Protein AF-A0A8K0D002-F1 (afdb_monomer)

Structure (mmCIF, N/CA/C/O backbone):
data_AF-A0A8K0D002-F1
#
_entry.id   AF-A0A8K0D002-F1
#
loop_
_atom_site.group_PDB
_atom_site.id
_atom_site.type_symbol
_atom_site.label_atom_id
_atom_site.label_alt_id
_atom_site.label_comp_id
_atom_site.label_asym_id
_atom_site.label_entity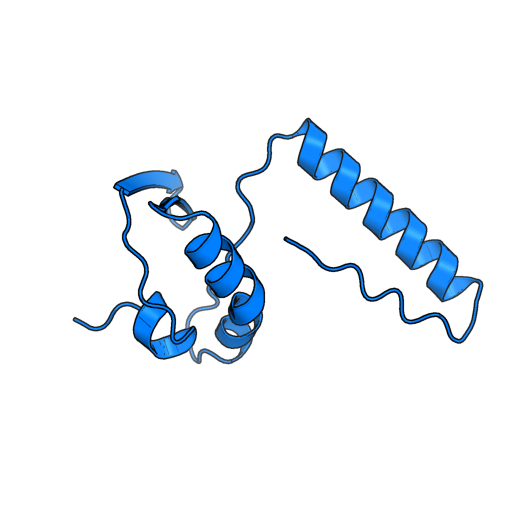_id
_atom_site.label_seq_id
_atom_site.pdbx_PDB_ins_cod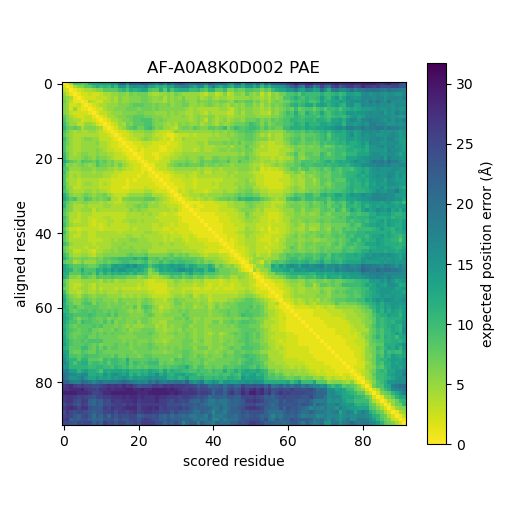e
_atom_site.Cartn_x
_atom_site.Cartn_y
_atom_site.Cartn_z
_atom_site.occupancy
_atom_site.B_iso_or_equiv
_atom_site.auth_seq_id
_atom_site.auth_comp_id
_atom_site.auth_asym_id
_atom_site.auth_atom_id
_atom_site.pdbx_PDB_model_num
ATOM 1 N N . MET A 1 1 ? -0.314 -7.715 -23.985 1.00 43.38 1 MET A N 1
ATOM 2 C CA . MET A 1 1 ? -0.461 -8.319 -22.643 1.00 43.38 1 MET A CA 1
ATOM 3 C C . MET A 1 1 ? -0.809 -7.171 -21.704 1.00 43.38 1 MET A C 1
ATOM 5 O O . MET A 1 1 ? 0.047 -6.333 -21.465 1.00 43.38 1 MET A O 1
ATOM 9 N N . GLU A 1 2 ? -2.079 -7.014 -21.322 1.00 56.06 2 GLU A N 1
ATOM 10 C CA . GLU A 1 2 ? -2.511 -5.862 -20.509 1.00 56.06 2 GLU A CA 1
ATOM 11 C C . GLU A 1 2 ? -2.027 -6.011 -19.062 1.00 56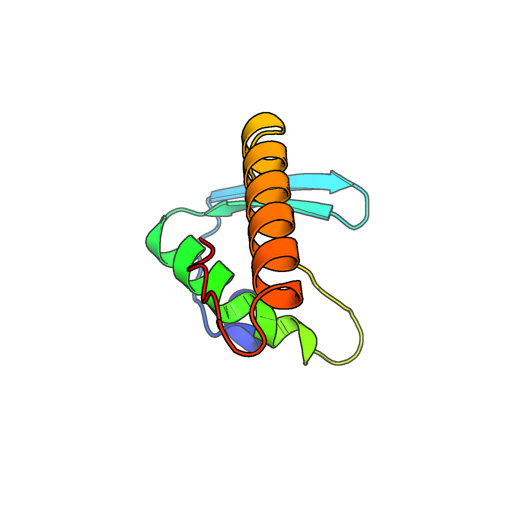.06 2 GLU A C 1
ATOM 13 O O . GLU A 1 2 ? -2.329 -7.001 -18.395 1.00 56.06 2 GLU A O 1
ATOM 18 N N . ASN A 1 3 ? -1.270 -5.026 -18.577 1.00 74.94 3 ASN A N 1
ATOM 19 C CA . ASN A 1 3 ? -0.835 -4.956 -17.186 1.00 74.94 3 ASN A CA 1
ATOM 20 C C . ASN A 1 3 ? -2.039 -4.639 -16.276 1.00 74.94 3 ASN A C 1
ATOM 22 O O . ASN A 1 3 ? -2.870 -3.789 -16.601 1.00 74.94 3 ASN A O 1
ATOM 26 N N . PHE A 1 4 ? -2.111 -5.278 -15.106 1.00 77.19 4 PHE A N 1
ATOM 27 C CA . PHE A 1 4 ? -3.148 -5.024 -14.103 1.00 77.19 4 PHE A CA 1
ATOM 28 C C . PHE A 1 4 ? -3.191 -3.568 -13.632 1.00 77.19 4 PHE A C 1
ATOM 30 O O . PHE A 1 4 ? -4.245 -3.070 -13.247 1.00 77.19 4 PHE A O 1
ATOM 37 N N . MET A 1 5 ? -2.054 -2.871 -13.675 1.00 76.69 5 MET A N 1
ATOM 38 C CA . MET A 1 5 ? -1.994 -1.453 -13.328 1.00 76.69 5 MET A CA 1
ATOM 39 C C . MET A 1 5 ? -2.850 -0.608 -14.287 1.00 76.69 5 MET A C 1
ATOM 41 O O . MET A 1 5 ? -3.653 0.210 -13.843 1.00 76.69 5 MET A O 1
ATOM 45 N N . GLY A 1 6 ? -2.780 -0.881 -15.592 1.00 78.81 6 GLY A N 1
ATOM 46 C CA . GLY A 1 6 ? -3.644 -0.228 -16.576 1.00 78.81 6 GLY A CA 1
ATOM 47 C C . GLY A 1 6 ? -5.094 -0.702 -16.463 1.00 78.81 6 GLY A C 1
ATOM 48 O O . GLY A 1 6 ? -6.005 0.109 -16.346 1.00 78.81 6 GLY A O 1
ATOM 49 N N . LYS A 1 7 ? -5.309 -2.021 -16.414 1.00 80.56 7 LYS A N 1
ATOM 50 C CA . LYS A 1 7 ? -6.650 -2.624 -16.471 1.00 80.56 7 LYS A CA 1
ATOM 51 C C . LYS A 1 7 ? -7.495 -2.417 -15.210 1.00 80.56 7 LYS A C 1
ATOM 53 O O . LYS A 1 7 ? -8.661 -2.049 -15.307 1.00 80.56 7 LYS A O 1
ATOM 58 N N . ASP A 1 8 ? -6.932 -2.679 -14.031 1.00 81.38 8 ASP A N 1
ATOM 59 C CA . ASP A 1 8 ? -7.674 -2.665 -12.764 1.00 81.38 8 ASP A CA 1
ATOM 60 C C . ASP A 1 8 ? -7.584 -1.304 -12.052 1.00 81.38 8 ASP A C 1
ATOM 62 O O . ASP A 1 8 ? -8.531 -0.874 -11.384 1.00 81.38 8 ASP A O 1
ATOM 66 N N . LEU A 1 9 ? -6.443 -0.610 -12.162 1.00 78.75 9 LEU A N 1
ATOM 67 C CA . LEU A 1 9 ? -6.230 0.666 -11.467 1.00 78.75 9 LEU A CA 1
ATOM 68 C C . LEU A 1 9 ? -6.554 1.885 -12.338 1.00 78.75 9 LEU A C 1
ATOM 70 O O . LEU A 1 9 ? -6.831 2.948 -11.771 1.00 78.75 9 LEU A O 1
ATOM 74 N N . ASN A 1 10 ? -6.591 1.724 -13.667 1.00 77.25 10 ASN A N 1
ATOM 75 C CA . ASN A 1 10 ? -6.635 2.808 -14.652 1.00 77.25 10 ASN A CA 1
ATOM 76 C C . ASN A 1 10 ? -5.469 3.794 -14.466 1.00 77.25 10 ASN A C 1
ATOM 78 O O . ASN A 1 10 ? -5.658 5.011 -14.417 1.00 77.25 10 ASN A O 1
ATOM 82 N N . VAL A 1 11 ? -4.269 3.247 -14.250 1.00 77.62 11 VAL A N 1
ATOM 83 C CA . VAL A 1 11 ? -3.034 4.016 -14.090 1.00 77.62 11 VAL A CA 1
ATOM 84 C C . VAL A 1 11 ? -2.016 3.493 -15.093 1.00 77.62 11 VAL A C 1
ATOM 86 O O . VAL A 1 11 ? -1.638 2.323 -15.054 1.00 77.62 11 VAL A O 1
ATOM 89 N N . GLU A 1 12 ? -1.562 4.372 -15.979 1.00 77.06 12 GLU A N 1
ATOM 90 C CA . GLU A 1 12 ? -0.331 4.154 -16.730 1.00 77.06 12 GLU A CA 1
ATOM 91 C C . GLU A 1 12 ? 0.840 4.473 -15.806 1.00 77.06 12 GLU A C 1
ATOM 93 O O . GLU A 1 12 ? 0.903 5.555 -15.219 1.00 77.06 12 GLU A O 1
ATOM 98 N N . VAL A 1 13 ? 1.709 3.488 -15.608 1.00 73.44 13 VAL A N 1
ATOM 99 C CA . VAL A 1 13 ? 2.842 3.575 -14.687 1.00 73.44 13 VAL A CA 1
ATOM 100 C C . VAL A 1 13 ? 4.081 3.121 -15.419 1.00 73.44 13 VAL A C 1
ATOM 102 O O . VAL A 1 13 ? 4.097 2.037 -16.008 1.00 73.44 13 VAL A O 1
ATOM 105 N N . GLU A 1 14 ? 5.124 3.935 -15.337 1.00 81.75 14 GLU A N 1
ATOM 106 C CA . GLU A 1 14 ? 6.435 3.568 -15.842 1.00 81.75 14 GLU A CA 1
ATOM 107 C C . GLU A 1 14 ? 7.262 2.953 -14.707 1.00 81.75 14 GLU A C 1
ATOM 109 O O . GLU A 1 14 ? 7.517 3.564 -13.661 1.00 81.75 14 GLU A O 1
ATOM 114 N N . VAL A 1 15 ? 7.646 1.691 -14.896 1.00 84.75 15 VAL A N 1
ATOM 115 C CA . VAL A 1 15 ? 8.408 0.925 -13.910 1.00 84.75 15 VAL A CA 1
ATOM 116 C C . VAL A 1 15 ? 9.890 1.026 -14.252 1.00 84.75 15 VAL A C 1
ATOM 118 O O . VAL A 1 15 ? 10.335 0.477 -15.254 1.00 84.75 15 VAL A O 1
ATOM 121 N N . ILE A 1 16 ? 10.663 1.680 -13.382 1.00 88.44 16 ILE A N 1
ATOM 122 C CA . ILE A 1 16 ? 12.125 1.775 -13.507 1.00 88.44 16 ILE A CA 1
ATOM 123 C C . ILE A 1 16 ? 12.764 0.417 -13.233 1.00 88.44 16 ILE A C 1
ATOM 125 O O . ILE A 1 16 ? 13.677 -0.014 -13.934 1.00 88.44 16 ILE A O 1
ATOM 129 N N . SER A 1 17 ? 12.342 -0.239 -12.152 1.00 89.12 17 SER A N 1
ATOM 130 C CA . SER A 1 17 ? 12.918 -1.517 -11.753 1.00 89.12 17 SER A CA 1
ATOM 131 C C . SER A 1 17 ? 11.959 -2.348 -10.917 1.00 89.12 17 SER A C 1
ATOM 133 O O . SER A 1 17 ? 11.070 -1.832 -10.234 1.00 89.12 17 SER A O 1
ATOM 135 N N . VAL A 1 18 ? 12.171 -3.662 -10.965 1.00 89.19 18 VAL A N 1
ATOM 136 C CA . VAL A 1 18 ? 11.444 -4.647 -10.166 1.00 89.19 18 VAL A CA 1
ATOM 137 C C . VAL A 1 18 ? 12.455 -5.543 -9.467 1.00 89.19 18 VAL A C 1
ATOM 139 O O . VAL A 1 18 ? 13.379 -6.051 -10.097 1.00 89.19 18 VAL A O 1
ATOM 142 N N . ALA A 1 19 ? 12.270 -5.757 -8.170 1.00 91.06 19 ALA A N 1
ATOM 143 C CA . ALA A 1 19 ? 13.047 -6.701 -7.380 1.00 91.06 19 ALA A CA 1
ATOM 144 C C . ALA A 1 19 ? 12.116 -7.757 -6.775 1.00 91.06 19 ALA A C 1
ATOM 146 O O . ALA A 1 19 ? 11.120 -7.424 -6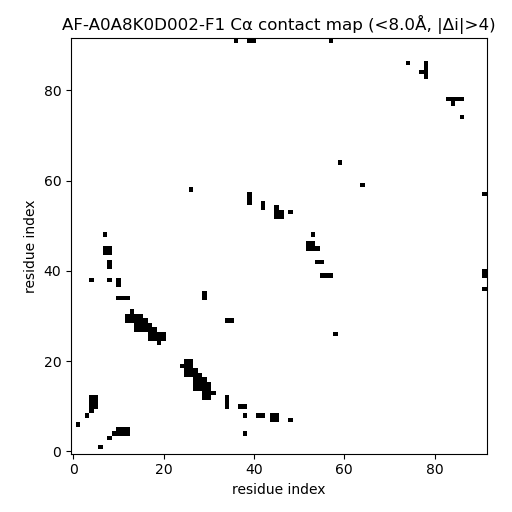.128 1.00 91.06 19 ALA A O 1
ATOM 147 N N . LYS A 1 20 ? 12.430 -9.043 -6.960 1.00 92.38 20 LYS A N 1
ATOM 148 C CA . LYS A 1 20 ? 11.712 -10.129 -6.279 1.00 92.38 20 LYS A CA 1
ATOM 149 C C . LYS A 1 20 ? 12.108 -10.120 -4.798 1.00 92.38 20 LYS A C 1
ATOM 151 O O . LYS A 1 20 ? 13.290 -10.172 -4.482 1.00 92.38 20 LYS A O 1
ATOM 156 N N . LEU A 1 21 ? 11.122 -10.060 -3.904 1.00 87.25 21 LEU A N 1
ATOM 157 C CA . LEU A 1 21 ? 11.330 -10.163 -2.452 1.00 87.25 21 LEU A CA 1
ATOM 158 C C . LEU A 1 21 ? 10.962 -11.552 -1.914 1.00 87.25 21 LEU A C 1
ATOM 160 O O . LEU A 1 21 ? 11.459 -11.964 -0.873 1.00 87.25 21 LEU A O 1
ATOM 164 N N . GLY A 1 22 ? 10.092 -12.274 -2.619 1.00 88.38 22 GLY A N 1
ATOM 165 C CA . GLY A 1 22 ? 9.680 -13.636 -2.298 1.00 88.38 22 GLY A CA 1
ATOM 166 C C . GLY A 1 22 ? 8.828 -14.214 -3.421 1.00 88.38 22 GLY A C 1
ATOM 167 O O . GLY A 1 22 ? 8.630 -13.573 -4.452 1.00 88.38 22 GLY A O 1
ATOM 168 N N . ASP A 1 23 ? 8.296 -15.419 -3.241 1.00 87.44 23 ASP A N 1
ATOM 169 C CA . ASP A 1 23 ? 7.586 -16.122 -4.322 1.00 87.44 23 ASP A CA 1
ATOM 170 C C . ASP A 1 23 ? 6.297 -15.445 -4.775 1.00 87.44 23 ASP A C 1
ATOM 172 O O . ASP A 1 23 ? 5.890 -15.598 -5.922 1.00 87.44 23 ASP A O 1
ATOM 176 N N . ARG A 1 24 ? 5.681 -14.658 -3.891 1.00 87.50 24 ARG A N 1
ATOM 177 C CA . ARG A 1 24 ? 4.443 -13.917 -4.165 1.00 87.50 24 ARG A CA 1
ATOM 178 C C . ARG A 1 24 ? 4.577 -12.414 -3.932 1.00 87.50 24 ARG A C 1
ATOM 180 O O . ARG A 1 24 ? 3.573 -11.709 -3.910 1.00 87.50 24 ARG A O 1
ATOM 187 N N . THR A 1 25 ? 5.802 -11.924 -3.740 1.00 89.44 25 THR A N 1
ATOM 188 C CA . THR A 1 25 ? 6.049 -10.532 -3.355 1.00 89.44 25 THR A CA 1
ATOM 189 C C . THR A 1 25 ? 7.175 -9.949 -4.190 1.00 89.44 25 THR A C 1
ATOM 191 O O . THR A 1 25 ? 8.272 -10.505 -4.263 1.00 89.44 25 THR A O 1
ATOM 194 N N . CYS A 1 26 ? 6.924 -8.786 -4.776 1.00 90.25 26 CYS A N 1
ATOM 195 C CA . CYS A 1 26 ? 7.928 -7.997 -5.470 1.00 90.25 26 CYS A CA 1
ATOM 196 C C . CYS A 1 26 ? 7.897 -6.554 -4.972 1.00 90.25 26 CYS A C 1
ATOM 198 O O . CYS A 1 26 ? 6.906 -6.092 -4.404 1.00 90.25 26 CYS A O 1
ATOM 200 N N . TRP A 1 27 ? 9.007 -5.861 -5.176 1.00 88.94 27 TRP A N 1
ATOM 201 C CA . TRP A 1 27 ? 9.124 -4.431 -4.981 1.00 88.94 27 TRP A CA 1
ATOM 202 C C . TRP A 1 27 ? 9.299 -3.763 -6.336 1.00 88.94 27 TRP A C 1
ATOM 204 O O . TRP A 1 27 ? 10.157 -4.165 -7.120 1.00 88.94 27 TRP A O 1
ATOM 214 N N . THR A 1 28 ? 8.483 -2.754 -6.604 1.00 88.25 28 THR A N 1
ATOM 215 C CA . THR A 1 28 ? 8.520 -1.960 -7.828 1.00 88.25 28 THR A CA 1
ATOM 216 C C . THR A 1 28 ? 9.004 -0.549 -7.510 1.00 88.25 28 THR A C 1
ATOM 218 O O . THR A 1 28 ? 8.561 0.085 -6.548 1.00 88.25 28 THR A O 1
ATOM 221 N N . LYS A 1 29 ? 9.929 -0.044 -8.327 1.00 87.25 29 LYS A N 1
ATOM 222 C CA . LYS A 1 29 ? 10.327 1.363 -8.331 1.00 87.25 29 LYS A CA 1
ATOM 223 C C . LYS A 1 29 ? 9.666 2.044 -9.522 1.00 87.25 29 LYS A C 1
ATOM 225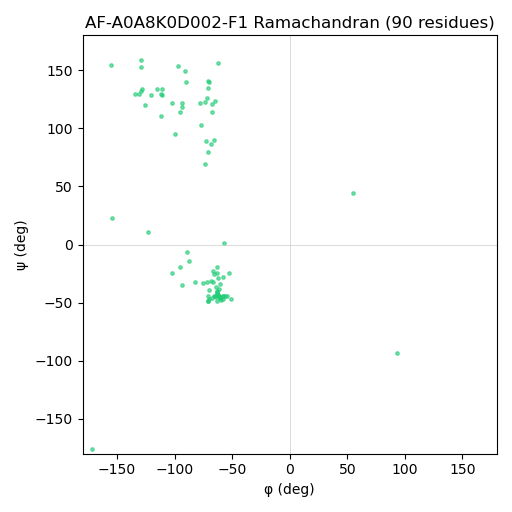 O O . LYS A 1 29 ? 9.881 1.636 -10.658 1.00 87.25 29 LYS A O 1
ATOM 230 N N . LEU A 1 30 ? 8.879 3.076 -9.243 1.00 85.69 30 LEU A N 1
ATOM 231 C CA . LEU A 1 30 ? 8.199 3.881 -10.256 1.00 85.69 30 LEU A CA 1
ATOM 232 C C . LEU A 1 30 ? 8.992 5.147 -10.573 1.00 85.69 30 LEU A C 1
ATOM 234 O O . LEU A 1 30 ? 9.719 5.647 -9.707 1.00 85.69 30 LEU A O 1
ATOM 238 N N . THR A 1 31 ? 8.814 5.672 -11.784 1.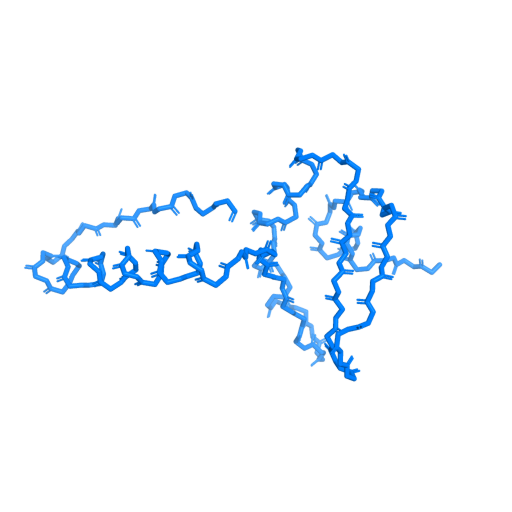00 83.62 31 THR A N 1
ATOM 239 C CA . THR A 1 31 ? 9.469 6.908 -12.229 1.00 83.62 31 THR A CA 1
ATOM 240 C C . THR A 1 31 ? 8.958 8.134 -11.482 1.00 83.62 31 THR A C 1
ATOM 242 O O . THR A 1 31 ? 9.752 8.941 -10.995 1.00 83.62 31 THR A O 1
ATOM 245 N N . ASN A 1 32 ? 7.636 8.269 -11.339 1.00 83.69 32 ASN A N 1
ATOM 246 C CA . ASN A 1 32 ? 7.017 9.484 -10.820 1.00 83.69 32 ASN A CA 1
ATOM 247 C C . ASN A 1 32 ? 6.300 9.254 -9.480 1.00 83.69 32 ASN A C 1
ATOM 249 O O . ASN A 1 32 ? 5.486 8.342 -9.318 1.00 83.69 32 ASN A O 1
ATOM 253 N N . TYR A 1 33 ? 6.527 10.151 -8.518 1.00 81.38 33 TYR A N 1
ATOM 254 C CA . TYR A 1 33 ? 5.792 10.155 -7.250 1.00 81.38 33 TYR A CA 1
ATOM 255 C C . TYR A 1 33 ? 4.278 10.340 -7.449 1.00 81.38 33 TYR A C 1
ATOM 257 O O . TYR A 1 33 ? 3.468 9.755 -6.730 1.00 81.38 33 TYR A O 1
ATOM 265 N N . THR A 1 34 ? 3.885 11.113 -8.461 1.00 82.81 34 THR A N 1
ATOM 266 C CA . THR A 1 34 ? 2.477 11.353 -8.810 1.00 82.81 34 THR A CA 1
ATOM 267 C C . THR A 1 34 ? 1.778 10.071 -9.260 1.00 82.81 34 THR A C 1
ATOM 269 O O . THR A 1 34 ? 0.613 9.846 -8.935 1.00 82.81 34 THR A O 1
ATOM 272 N N . GLU A 1 35 ? 2.488 9.206 -9.977 1.00 76.56 35 GLU A N 1
ATOM 273 C CA . GLU A 1 35 ? 1.975 7.907 -10.417 1.00 76.56 35 GLU A CA 1
ATOM 274 C C . GLU A 1 35 ? 1.829 6.945 -9.240 1.00 76.56 35 GLU A C 1
ATOM 276 O O . GLU A 1 35 ? 0.764 6.353 -9.068 1.00 76.56 35 GLU A O 1
ATOM 281 N N . LYS A 1 36 ? 2.834 6.895 -8.354 1.00 83.19 36 LYS A N 1
ATOM 282 C CA . LYS A 1 36 ? 2.754 6.150 -7.089 1.00 83.19 36 LYS A CA 1
ATOM 283 C C . LYS A 1 36 ? 1.533 6.566 -6.263 1.00 83.19 36 LYS A C 1
ATOM 285 O O . LYS A 1 36 ? 0.815 5.717 -5.740 1.00 83.19 36 LYS A O 1
ATOM 290 N N . LEU A 1 37 ? 1.263 7.868 -6.164 1.00 84.19 37 LEU A N 1
ATOM 291 C CA . LEU A 1 37 ? 0.079 8.389 -5.479 1.00 84.19 37 LEU A CA 1
ATOM 292 C C . LEU A 1 37 ? -1.227 7.894 -6.112 1.00 84.19 37 LEU A C 1
ATOM 294 O O . LEU A 1 37 ? -2.132 7.465 -5.394 1.00 84.19 37 LEU A O 1
ATOM 298 N N . LYS A 1 38 ? -1.335 7.939 -7.445 1.00 83.38 38 LYS A N 1
ATOM 299 C CA . LYS A 1 38 ? -2.515 7.442 -8.172 1.00 83.38 38 LYS A CA 1
ATOM 300 C C . LYS A 1 38 ? -2.711 5.941 -7.954 1.00 83.38 38 LYS A C 1
ATOM 302 O O . LYS A 1 38 ? -3.834 5.507 -7.695 1.00 83.38 38 LYS A O 1
ATOM 307 N N . GLU A 1 39 ? -1.637 5.157 -8.006 1.00 83.94 39 GLU A N 1
ATOM 308 C CA . GLU A 1 39 ? -1.659 3.717 -7.733 1.00 83.94 39 GLU A CA 1
ATOM 309 C C . GLU A 1 39 ? -2.168 3.439 -6.309 1.00 83.94 39 GLU A C 1
ATOM 311 O O . GLU A 1 39 ? -3.102 2.661 -6.100 1.00 83.94 39 GLU A O 1
ATOM 316 N N . MET A 1 40 ? -1.628 4.152 -5.322 1.00 86.31 40 MET A N 1
ATOM 317 C CA . MET A 1 40 ? -1.974 3.974 -3.914 1.00 86.31 40 MET A CA 1
ATOM 318 C C . MET A 1 40 ? -3.397 4.416 -3.564 1.00 86.31 40 MET A C 1
ATOM 320 O O . MET A 1 40 ? -4.027 3.800 -2.698 1.00 86.31 40 MET A O 1
ATOM 324 N N . GLN A 1 41 ? -3.931 5.430 -4.249 1.00 85.69 41 GLN A N 1
ATOM 325 C CA . GLN A 1 41 ? -5.335 5.838 -4.134 1.00 85.69 41 GLN A CA 1
ATOM 326 C C . GLN A 1 41 ? -6.280 4.799 -4.751 1.00 85.69 41 GLN A C 1
ATOM 328 O O . GLN A 1 41 ? -7.332 4.498 -4.181 1.00 85.69 41 GLN A O 1
ATOM 333 N N . ASN A 1 42 ? -5.890 4.210 -5.885 1.00 85.38 42 ASN A N 1
ATOM 334 C CA . ASN A 1 42 ? -6.721 3.273 -6.636 1.00 85.38 42 ASN A CA 1
ATOM 335 C C . ASN A 1 42 ? -6.586 1.812 -6.191 1.00 85.38 42 ASN A C 1
ATOM 337 O O . ASN A 1 42 ? -7.460 1.015 -6.525 1.00 85.38 42 ASN A O 1
ATOM 341 N N . LYS A 1 43 ? -5.572 1.436 -5.398 1.00 86.00 43 LYS A N 1
ATOM 342 C CA . LYS A 1 43 ? -5.303 0.036 -4.999 1.00 86.00 43 LYS A CA 1
ATOM 343 C C . LYS A 1 43 ? -6.485 -0.714 -4.387 1.00 86.00 43 LYS A C 1
ATOM 345 O O . LYS A 1 43 ? -6.532 -1.938 -4.437 1.00 86.00 43 LYS A O 1
ATOM 350 N N . ASN A 1 44 ? -7.451 -0.004 -3.802 1.00 82.94 44 ASN A 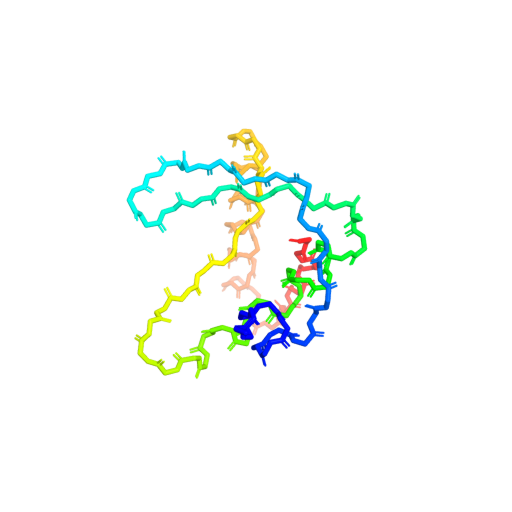N 1
ATOM 351 C CA . ASN A 1 44 ? -8.663 -0.624 -3.267 1.00 82.94 44 ASN A CA 1
ATOM 352 C C . ASN A 1 44 ? -9.511 -1.297 -4.360 1.00 82.94 44 ASN A C 1
ATOM 354 O O . ASN A 1 44 ? -10.232 -2.240 -4.044 1.00 82.94 44 ASN A O 1
ATOM 358 N N . LYS A 1 45 ? -9.395 -0.868 -5.625 1.00 83.62 45 LYS A N 1
ATOM 359 C CA . LYS A 1 45 ? -10.047 -1.499 -6.782 1.00 83.62 45 LYS A CA 1
ATOM 360 C C . LYS A 1 45 ? -9.572 -2.938 -6.996 1.00 83.62 45 LYS A C 1
ATOM 362 O O . LYS A 1 45 ? -10.373 -3.781 -7.378 1.00 83.62 45 LYS A O 1
ATOM 367 N N . LEU A 1 46 ? -8.332 -3.262 -6.612 1.00 82.94 46 LEU A N 1
ATOM 368 C CA . LEU A 1 46 ? -7.807 -4.635 -6.674 1.00 82.94 46 LEU A CA 1
ATOM 369 C C . LEU A 1 46 ? -8.567 -5.608 -5.771 1.00 82.94 46 LEU A C 1
ATOM 371 O O . LEU A 1 46 ? -8.525 -6.811 -5.998 1.00 82.94 46 LEU A O 1
ATOM 375 N N . ARG A 1 47 ? -9.301 -5.111 -4.764 1.00 79.69 47 ARG A N 1
ATOM 376 C CA . ARG A 1 47 ? -10.149 -5.962 -3.914 1.00 79.69 47 ARG A CA 1
ATOM 377 C C . ARG A 1 47 ? -11.325 -6.563 -4.684 1.00 79.69 47 ARG A C 1
ATOM 379 O O . ARG A 1 47 ? -11.865 -7.566 -4.233 1.00 79.69 47 ARG A O 1
ATOM 386 N N . LEU A 1 48 ? -11.722 -5.941 -5.795 1.00 75.88 48 LEU A N 1
ATOM 387 C CA . LEU A 1 48 ? -12.821 -6.381 -6.656 1.00 75.88 48 LEU A CA 1
ATOM 388 C C . LEU A 1 48 ? -12.357 -7.349 -7.750 1.00 75.88 48 LEU A C 1
ATOM 390 O O . LEU A 1 48 ? -13.188 -7.900 -8.468 1.00 75.88 48 LEU A O 1
ATOM 394 N N . ARG A 1 49 ? -11.044 -7.567 -7.886 1.00 77.75 49 ARG A N 1
ATOM 395 C CA . ARG A 1 49 ? -10.502 -8.485 -8.880 1.00 77.75 49 ARG A CA 1
ATOM 396 C C . ARG A 1 49 ? -10.885 -9.921 -8.524 1.00 77.75 49 ARG A C 1
ATOM 398 O O . ARG A 1 49 ? -10.550 -10.417 -7.448 1.00 77.75 49 ARG A O 1
ATOM 405 N N . ALA A 1 50 ? -11.595 -10.583 -9.434 1.00 68.25 50 ALA A N 1
ATOM 406 C CA . ALA A 1 50 ? -11.972 -11.982 -9.288 1.00 68.25 50 ALA A CA 1
ATOM 407 C C . ALA A 1 50 ? -10.743 -12.899 -9.443 1.00 68.25 50 ALA A C 1
ATOM 409 O O . ALA A 1 50 ? -9.884 -12.666 -10.295 1.00 68.25 50 ALA A O 1
ATOM 410 N N . GLY A 1 51 ? -10.667 -13.950 -8.622 1.00 76.62 51 GLY A N 1
ATOM 411 C CA . GLY A 1 51 ? -9.574 -14.926 -8.636 1.00 76.62 51 GLY A CA 1
ATOM 412 C C . GLY A 1 51 ? -8.452 -14.577 -7.660 1.00 76.62 51 GLY A C 1
ATOM 413 O O . GLY A 1 51 ? -8.505 -14.956 -6.489 1.00 76.62 51 GLY A O 1
ATOM 414 N N . GLU A 1 52 ? -7.424 -13.873 -8.132 1.00 75.50 52 GLU A N 1
ATOM 415 C CA . GLU A 1 52 ? -6.213 -13.609 -7.349 1.00 75.50 52 GLU A CA 1
ATOM 416 C C . GLU A 1 52 ? -6.271 -12.278 -6.596 1.00 75.50 52 GLU A C 1
ATOM 418 O O . GLU A 1 52 ? -6.394 -11.198 -7.179 1.00 75.50 52 GLU A O 1
ATOM 423 N N . LYS A 1 53 ? -6.126 -12.355 -5.268 1.00 80.56 53 LYS A N 1
ATOM 424 C CA . LYS A 1 53 ? -6.043 -11.176 -4.403 1.00 80.56 53 LYS A CA 1
ATOM 425 C C . LYS A 1 53 ? -4.654 -10.551 -4.504 1.00 80.56 53 LYS A C 1
ATOM 427 O O . LYS A 1 53 ? -3.709 -11.026 -3.877 1.00 80.56 53 LYS A O 1
ATOM 432 N N . LEU A 1 54 ? -4.561 -9.456 -5.250 1.00 84.00 54 LEU A N 1
ATOM 433 C CA . LEU A 1 54 ? -3.376 -8.606 -5.303 1.00 84.00 54 LEU A CA 1
ATOM 434 C C . LEU A 1 54 ? -3.457 -7.503 -4.246 1.00 84.00 54 LEU A C 1
ATOM 436 O O . LEU A 1 54 ? -4.506 -6.895 -4.026 1.00 84.00 54 LEU A O 1
ATOM 440 N N . PHE A 1 55 ? -2.324 -7.226 -3.604 1.00 85.62 55 PHE A N 1
ATOM 441 C CA . PHE A 1 55 ? -2.198 -6.173 -2.603 1.00 85.62 55 PHE A CA 1
ATOM 442 C C . PHE A 1 55 ? -1.019 -5.272 -2.944 1.00 85.62 55 PHE A C 1
ATOM 444 O O . PHE A 1 55 ? 0.079 -5.756 -3.199 1.00 85.62 55 PHE A O 1
ATOM 451 N N . ILE A 1 56 ? -1.242 -3.961 -2.875 1.00 87.38 56 ILE A N 1
ATOM 452 C CA . ILE A 1 56 ? -0.194 -2.951 -3.032 1.00 87.38 56 ILE A CA 1
ATOM 453 C C . ILE A 1 56 ? 0.009 -2.257 -1.690 1.00 87.38 56 ILE A C 1
ATOM 455 O O . ILE A 1 56 ? -0.943 -1.805 -1.039 1.00 87.38 56 ILE A O 1
ATOM 459 N N . GLN A 1 57 ? 1.262 -2.179 -1.262 1.00 85.12 57 GLN A N 1
ATOM 460 C CA . GLN A 1 57 ? 1.657 -1.499 -0.037 1.00 85.12 57 GLN A CA 1
ATOM 461 C C . GLN A 1 57 ? 2.799 -0.534 -0.321 1.00 85.12 57 GLN A C 1
ATOM 463 O O . GLN A 1 57 ? 3.572 -0.733 -1.253 1.00 85.12 57 GLN A O 1
ATOM 468 N N . ASP A 1 58 ? 2.889 0.513 0.496 1.00 84.38 58 ASP A N 1
ATOM 469 C CA . ASP A 1 58 ? 3.992 1.456 0.386 1.00 84.38 58 ASP A CA 1
ATOM 470 C C . ASP A 1 58 ? 5.295 0.800 0.864 1.00 84.38 58 ASP A C 1
ATOM 472 O O . ASP A 1 58 ? 5.332 0.172 1.927 1.00 84.38 58 ASP A O 1
ATOM 476 N N . GLY A 1 59 ? 6.364 0.980 0.091 1.00 80.88 59 GLY A N 1
ATOM 477 C CA . GLY A 1 59 ? 7.721 0.560 0.425 1.00 80.88 59 GLY A CA 1
ATOM 478 C C . GLY A 1 59 ? 8.333 1.467 1.490 1.00 80.88 59 GLY A C 1
ATOM 479 O O . GLY A 1 59 ? 9.228 2.258 1.206 1.00 80.88 59 GLY A O 1
ATOM 480 N N . LEU A 1 60 ? 7.819 1.383 2.716 1.00 82.62 60 LEU A N 1
ATOM 481 C CA . LEU A 1 60 ? 8.300 2.154 3.860 1.00 82.62 60 LEU A CA 1
ATOM 482 C C . LEU A 1 60 ? 9.382 1.399 4.631 1.00 82.62 60 LEU A C 1
ATOM 484 O O . LEU A 1 60 ? 9.341 0.175 4.746 1.00 82.62 60 LEU A O 1
ATOM 488 N N . SER A 1 61 ? 10.303 2.148 5.239 1.00 84.31 61 SER A N 1
ATOM 489 C CA . SER A 1 61 ? 11.230 1.605 6.234 1.00 84.31 61 SER A CA 1
ATOM 490 C C . SER A 1 61 ? 10.474 1.079 7.462 1.00 84.31 61 SER A C 1
ATOM 492 O O . SER A 1 61 ? 9.379 1.554 7.769 1.00 84.31 61 SER A O 1
ATOM 494 N N . LYS A 1 62 ? 11.081 0.148 8.214 1.00 84.44 62 LYS A N 1
ATOM 495 C CA . LYS A 1 62 ? 10.492 -0.410 9.450 1.00 84.44 62 LYS A CA 1
ATOM 496 C C . LYS A 1 62 ? 10.032 0.683 10.424 1.00 84.44 62 LYS A C 1
ATOM 498 O O . LYS A 1 62 ? 8.885 0.677 10.852 1.00 84.44 62 LYS A O 1
ATOM 503 N N . LYS A 1 63 ? 10.879 1.691 10.660 1.00 88.25 63 LYS A N 1
ATOM 504 C CA . LYS A 1 63 ? 10.555 2.847 11.512 1.00 88.25 63 LYS A CA 1
ATOM 505 C C . LYS A 1 63 ? 9.290 3.579 11.044 1.00 88.25 63 LYS A C 1
ATOM 507 O O . LYS A 1 63 ? 8.422 3.907 11.846 1.00 88.25 63 LYS A O 1
ATOM 512 N N . ASN A 1 64 ? 9.152 3.814 9.740 1.00 83.12 64 ASN A N 1
ATOM 513 C CA . ASN A 1 64 ? 7.979 4.499 9.193 1.00 83.12 64 ASN A CA 1
ATOM 514 C C . ASN A 1 64 ? 6.718 3.619 9.239 1.00 83.12 64 ASN A C 1
ATOM 516 O O . ASN A 1 64 ? 5.616 4.137 9.428 1.00 83.12 64 ASN A O 1
ATOM 520 N N . GLN A 1 65 ? 6.864 2.298 9.104 1.00 84.00 65 GLN A N 1
ATOM 521 C CA . GLN A 1 65 ? 5.761 1.350 9.280 1.00 84.00 65 GLN A CA 1
ATOM 522 C C . GLN A 1 65 ? 5.244 1.350 10.725 1.00 84.00 65 GLN A C 1
ATOM 524 O O . GLN A 1 65 ? 4.032 1.415 10.935 1.00 84.00 65 GLN A O 1
ATOM 529 N N . GLU A 1 66 ? 6.145 1.354 11.710 1.00 86.88 66 GLU A N 1
ATOM 530 C CA . GLU A 1 66 ? 5.802 1.444 13.135 1.00 86.88 66 GLU A CA 1
ATOM 531 C C . GLU A 1 66 ? 5.054 2.744 13.451 1.00 86.88 66 GLU A C 1
ATOM 533 O O . GLU A 1 66 ? 3.991 2.709 14.073 1.00 86.88 66 GLU A O 1
ATOM 538 N N . ILE A 1 67 ? 5.538 3.885 12.944 1.00 86.75 67 ILE A N 1
ATOM 539 C CA . ILE A 1 67 ? 4.855 5.181 13.088 1.00 86.75 67 ILE A CA 1
ATOM 540 C C . ILE A 1 67 ? 3.437 5.108 12.501 1.00 86.75 67 ILE A C 1
ATOM 542 O O . ILE A 1 67 ? 2.468 5.503 13.154 1.00 86.75 67 ILE A O 1
ATOM 546 N N . GLN A 1 68 ? 3.269 4.547 11.296 1.00 83.31 68 GLN A N 1
ATOM 547 C CA . GLN A 1 68 ? 1.934 4.366 10.717 1.00 83.31 68 GLN A CA 1
ATOM 548 C C . GLN A 1 68 ? 1.038 3.459 11.568 1.00 83.31 68 GLN A C 1
ATOM 550 O O . GLN A 1 68 ? -0.168 3.705 11.663 1.00 83.31 68 GLN A O 1
ATOM 555 N N . GLN A 1 69 ? 1.588 2.403 12.165 1.00 86.44 69 GLN A N 1
ATOM 556 C CA . GLN A 1 69 ? 0.835 1.499 13.027 1.00 86.44 69 GLN A CA 1
ATOM 557 C C . GLN A 1 69 ? 0.361 2.209 14.298 1.00 86.44 69 GLN A C 1
ATOM 559 O O . GLN A 1 69 ? -0.816 2.097 14.649 1.00 86.44 69 GLN A O 1
ATOM 564 N N . GLN A 1 70 ? 1.228 2.999 14.933 1.00 88.44 70 GLN A N 1
ATOM 565 C CA . GLN A 1 70 ? 0.880 3.801 16.107 1.00 88.44 70 GLN A CA 1
ATOM 566 C C . GLN A 1 70 ? -0.229 4.812 15.794 1.00 88.44 70 GLN A C 1
ATOM 568 O O . GLN A 1 70 ? -1.218 4.883 16.526 1.00 88.44 70 GLN A O 1
ATOM 573 N N . ILE A 1 71 ? -0.133 5.520 14.661 1.00 86.12 71 ILE A N 1
ATOM 574 C CA . ILE A 1 71 ? -1.181 6.445 14.199 1.00 86.12 71 ILE A CA 1
ATOM 575 C C . ILE A 1 71 ? -2.519 5.709 14.028 1.00 86.12 71 ILE A C 1
ATOM 577 O O . ILE A 1 71 ? -3.557 6.193 14.482 1.00 86.12 71 ILE A O 1
ATOM 581 N N . ARG A 1 72 ? -2.517 4.514 13.418 1.00 83.88 72 ARG A N 1
ATOM 582 C CA . ARG A 1 72 ? -3.738 3.703 13.243 1.00 83.88 72 ARG A CA 1
ATOM 583 C C . ARG A 1 72 ? -4.332 3.265 14.579 1.00 83.88 72 ARG A C 1
ATOM 585 O O . ARG A 1 72 ? -5.550 3.302 14.731 1.00 83.88 72 ARG A O 1
ATOM 592 N N . MET A 1 73 ? -3.497 2.861 15.534 1.00 86.88 73 MET A N 1
ATOM 593 C CA . MET A 1 73 ? -3.953 2.480 16.871 1.00 86.88 73 MET A CA 1
ATOM 594 C C . MET A 1 73 ? -4.575 3.664 17.611 1.00 86.88 73 MET A C 1
ATOM 596 O O . MET A 1 73 ? -5.655 3.520 18.178 1.00 86.88 73 MET A O 1
ATOM 600 N N . ALA A 1 74 ? -3.936 4.834 17.565 1.00 84.31 74 ALA A N 1
ATOM 601 C CA . ALA A 1 74 ? -4.465 6.052 18.169 1.00 84.31 74 ALA A CA 1
ATOM 602 C C . ALA A 1 74 ? -5.804 6.464 17.533 1.00 84.31 74 ALA A C 1
ATOM 604 O O . ALA A 1 74 ? -6.761 6.760 18.246 1.00 84.31 74 ALA A O 1
ATOM 605 N N . ALA A 1 75 ? -5.906 6.407 16.201 1.00 80.88 75 ALA A N 1
ATOM 606 C CA . ALA A 1 75 ? -7.147 6.693 15.485 1.00 80.88 75 ALA A CA 1
ATOM 607 C C . ALA A 1 75 ? -8.267 5.696 15.829 1.00 80.88 75 ALA A C 1
ATOM 609 O O . ALA A 1 75 ? -9.414 6.102 16.000 1.00 80.88 75 ALA A O 1
ATOM 610 N N . LYS A 1 76 ? -7.945 4.400 15.969 1.00 84.12 76 LYS A N 1
ATOM 611 C CA . LYS A 1 76 ? -8.910 3.371 16.382 1.00 84.12 76 LYS A CA 1
ATOM 612 C C . LYS A 1 76 ? -9.432 3.634 17.796 1.00 84.12 76 LYS A C 1
ATOM 614 O O . LYS A 1 76 ? -10.643 3.665 17.975 1.00 84.12 76 LYS A O 1
ATOM 619 N N . LYS A 1 77 ? -8.536 3.901 18.754 1.00 83.69 77 LYS A N 1
ATOM 620 C CA . LYS A 1 77 ? -8.913 4.236 20.138 1.00 83.69 77 LYS A CA 1
ATOM 621 C C . LYS A 1 77 ? -9.825 5.464 20.197 1.00 83.69 77 LYS A C 1
ATOM 623 O O . LYS A 1 77 ? -10.845 5.414 20.869 1.00 83.69 77 LYS A O 1
ATOM 628 N N . LYS A 1 78 ? -9.508 6.525 19.440 1.00 76.88 78 LYS A N 1
ATOM 629 C CA . LYS A 1 78 ? -10.360 7.725 19.350 1.00 76.88 78 LYS A CA 1
ATOM 630 C C . LYS A 1 78 ? -11.739 7.440 18.753 1.00 76.88 78 LYS A C 1
ATOM 632 O O . LYS A 1 78 ? -12.730 7.950 19.251 1.00 76.88 78 LYS A O 1
ATOM 637 N N . LYS A 1 79 ? -11.818 6.602 17.716 1.00 75.38 79 LYS A N 1
ATOM 638 C CA . LYS A 1 79 ? -13.095 6.196 17.105 1.00 75.38 79 LYS A CA 1
ATOM 639 C C . LYS A 1 79 ? -13.959 5.344 18.045 1.00 75.38 79 LYS A C 1
ATOM 641 O O . LYS A 1 79 ? -15.178 5.370 17.949 1.00 75.38 79 LYS A O 1
ATOM 646 N N . GLU A 1 80 ? -13.340 4.544 18.907 1.00 76.31 80 GLU A N 1
ATOM 647 C CA . GLU A 1 80 ? -14.057 3.750 19.912 1.00 76.31 80 GLU A CA 1
ATOM 648 C C . GLU A 1 80 ? -14.553 4.624 21.075 1.00 76.31 80 GLU A C 1
ATOM 650 O O . GLU A 1 80 ? -15.625 4.356 21.613 1.00 76.31 80 GLU A O 1
ATOM 655 N N . SER A 1 81 ? -13.815 5.683 21.431 1.00 72.00 81 SER A N 1
ATOM 656 C CA . SER A 1 81 ? -14.201 6.624 22.491 1.00 72.00 81 SER A CA 1
ATOM 657 C C . SER A 1 81 ? -15.196 7.700 22.042 1.00 72.00 81 SER A C 1
ATOM 659 O O . SER A 1 81 ? -16.026 8.132 22.834 1.00 72.00 81 SER A O 1
ATOM 661 N N . GLU 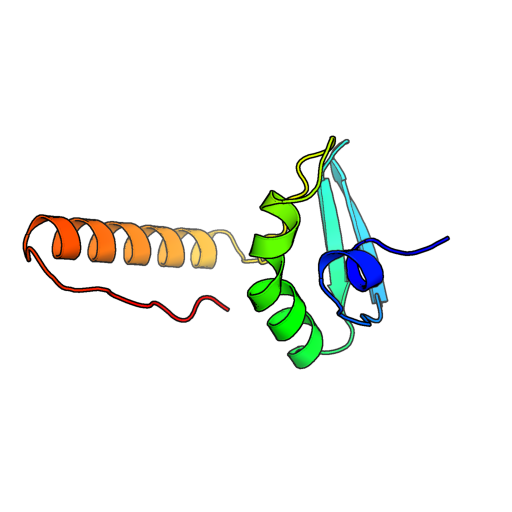A 1 82 ? -15.133 8.137 20.784 1.00 57.56 82 GLU A N 1
ATOM 662 C CA . GLU A 1 82 ? -16.032 9.135 20.200 1.00 57.56 82 GLU A CA 1
ATOM 663 C C . GLU A 1 82 ? -16.909 8.450 19.149 1.00 57.56 82 GLU A C 1
ATOM 665 O O . GLU A 1 82 ? -16.426 8.061 18.085 1.00 57.56 82 GLU A O 1
ATOM 670 N N . LYS A 1 83 ? -18.211 8.309 19.430 1.00 56.66 83 LYS A N 1
ATOM 671 C CA . LYS A 1 83 ? -19.190 7.606 18.578 1.00 56.66 83 LYS A CA 1
ATOM 672 C C . LYS A 1 83 ? -19.321 8.124 17.131 1.00 56.66 83 LYS A C 1
ATOM 674 O O . LYS A 1 83 ? -20.118 7.555 16.394 1.00 56.66 83 LYS A O 1
ATOM 679 N N . GLU A 1 84 ? -18.567 9.129 16.674 1.00 50.50 84 GLU A N 1
ATOM 680 C CA . GLU A 1 84 ? -18.812 9.720 15.352 1.00 50.50 84 GLU A CA 1
ATOM 681 C C . GLU A 1 84 ? -17.638 10.409 14.632 1.00 50.50 84 GLU A C 1
ATOM 683 O O . GLU A 1 84 ? -17.861 11.191 13.713 1.00 50.50 84 GLU A O 1
ATOM 688 N N . THR A 1 85 ? -16.373 10.101 14.929 1.00 47.44 85 THR A N 1
ATOM 689 C CA . THR A 1 85 ? -15.257 10.789 14.242 1.00 47.44 85 THR A CA 1
ATOM 690 C C . THR A 1 85 ? -14.685 9.933 13.104 1.00 47.44 85 THR A C 1
ATOM 692 O O . THR A 1 85 ? -13.823 9.069 13.292 1.00 47.44 85 THR A O 1
ATOM 695 N N . LYS A 1 86 ? -15.158 10.156 11.865 1.00 52.09 86 LYS A N 1
ATOM 696 C CA . LYS A 1 86 ? -14.523 9.623 10.640 1.00 52.09 86 LYS A CA 1
ATOM 697 C C . LYS A 1 86 ? -13.173 10.316 10.426 1.00 52.09 86 LYS A C 1
ATOM 699 O O . LYS A 1 86 ? -13.067 11.279 9.674 1.00 52.09 86 LYS A O 1
ATOM 704 N N . ILE A 1 87 ? -12.115 9.798 11.048 1.00 52.25 87 ILE A N 1
ATOM 705 C CA . ILE A 1 87 ? -10.745 10.229 10.747 1.00 52.25 87 ILE A CA 1
ATOM 706 C C . ILE A 1 87 ? -10.356 9.657 9.375 1.00 52.25 87 ILE A C 1
ATOM 708 O O . ILE A 1 87 ? -9.826 8.550 9.253 1.00 52.25 87 ILE A O 1
ATOM 712 N N . GLY A 1 88 ? -10.655 10.414 8.319 1.00 46.19 88 GLY A N 1
ATOM 713 C CA . GLY A 1 88 ? -10.138 10.190 6.975 1.00 46.19 88 GLY A CA 1
ATOM 714 C C . GLY A 1 88 ? -8.654 10.535 6.927 1.00 46.19 88 GLY A C 1
ATOM 715 O O . GLY A 1 88 ? -8.279 11.613 6.483 1.00 46.19 88 GLY A O 1
ATOM 716 N N . PHE A 1 89 ? -7.792 9.636 7.403 1.00 46.84 89 PHE A N 1
ATOM 717 C CA . PHE A 1 89 ? -6.354 9.798 7.203 1.00 46.84 89 PHE A CA 1
ATOM 718 C C . PHE A 1 89 ? -6.066 9.628 5.707 1.00 46.84 89 PHE A C 1
ATOM 720 O O . PHE A 1 89 ? -6.271 8.538 5.160 1.00 46.84 89 PHE A O 1
ATOM 727 N N . LYS A 1 90 ? -5.613 10.696 5.037 1.00 45.19 90 LYS A N 1
ATOM 728 C CA . LYS A 1 90 ? -5.104 10.641 3.660 1.00 45.19 90 LYS A CA 1
ATOM 729 C C . LYS A 1 90 ? -3.825 9.799 3.690 1.00 45.19 90 LYS A C 1
ATOM 731 O O . LYS A 1 90 ? -2.741 10.293 3.980 1.00 45.19 90 LYS A O 1
ATOM 736 N N . LYS A 1 91 ? -3.983 8.487 3.511 1.00 48.72 91 LYS A N 1
ATOM 737 C CA . LYS A 1 91 ? -2.869 7.559 3.318 1.00 48.72 91 LYS A CA 1
ATOM 738 C C . LYS A 1 91 ? -2.206 7.941 1.997 1.00 48.72 91 LYS A C 1
ATOM 740 O O . LYS A 1 91 ? -2.902 7.996 0.983 1.00 48.72 91 LYS A O 1
ATOM 745 N N . LEU A 1 92 ? -0.911 8.237 2.048 1.00 42.66 92 LEU A N 1
ATOM 746 C CA . LEU A 1 92 ? -0.056 8.140 0.870 1.00 42.66 92 LEU A CA 1
ATOM 747 C C . LEU A 1 92 ? -0.044 6.691 0.371 1.00 42.66 92 LEU A C 1
ATOM 749 O O . LEU A 1 92 ? -0.171 5.761 1.212 1.00 42.66 92 LEU A O 1
#

Radius of gyration: 15.78 Å; Cα contacts (8 Å, |Δi|>4): 76; chains: 1; bounding box: 32×28×45 Å

Nearest PDB structures (foldseek):
  8btk-assembly1_As  TM=2.541E-01  e=6.604E+00  Oryctolagus cuniculus
  7oyc-assembly1_T2  TM=2.093E-01  e=8.024E+00  Xenopus laevis

Organism: Ignelater luminosus (NCBI:txid2038154)

Secondary structure (DSSP, 8-state):
---HHHHHH-----EEEEEEEETTEEEEEES-HHHHHHHHHHGGGGGG-SSS---------HHHHHHHHHHHHHHHHHHHHSTT--------

Mean pred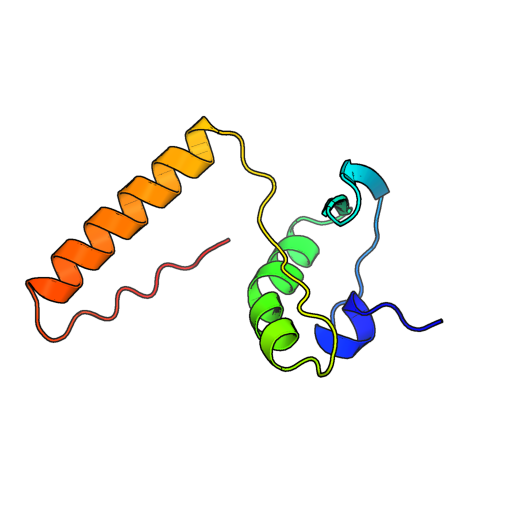icted aligned error: 8.93 Å

Sequence (92 aa):
MENFMGKDLNVEVEVISVAKLGDRTCWTKLTNYTEKLKEMQNKNKLRLRAGEKLFIQDGLSKKNQEIQQQIRMAAKKKKESEKETKIGFKKL

pLDDT: mean 78.29, std 12.57, range [42.66, 92.38]

Foldseek 3Di:
DDDCCCVQLVADWDWPDWADPDPQDIDTDTDDPVSVLSCVVRQVSLVVDPDDRDHDDDPDDPVVVVVVVVVVVVVVVVCVVDVDDPPPDSDD

Solvent-accessible surface area (backbone atoms only — not comparable to full-atom values): 5923 Å² total; per-residue (Å²): 134,87,52,62,50,45,74,61,48,72,39,85,75,58,72,76,46,78,44,80,76,50,98,91,40,69,48,77,40,64,76,46,73,71,46,53,46,51,49,58,70,30,45,69,48,34,73,72,47,81,90,66,83,59,84,84,77,81,95,61,54,72,70,57,48,51,53,52,48,51,54,51,50,54,53,50,53,50,38,73,75,37,94,76,62,83,80,79,74,83,73,116